Protein AF-A0A2E7HUD1-F1 (afdb_monomer_lite)

Secondary structure (DSSP, 8-state):
-TT--HHHHHHHHHHT-SSEEEEEEE--GGGTSTT--EEEEEEEESS--HHHHHH-STTPPP---EEETTEEEEETTTS-GGGHHHHHHHHTT--

Radius of gyration: 12.87 Å; chains: 1; bounding box: 34×28×31 Å

pLDDT: mean 92.71, std 6.86, range [67.75, 98.44]

Foldseek 3Di:
DQPDDAVVQQVLQVVLVDADKDWDWDQPDPPPRRVDTDIFIKGKAAFPCQVVQQVFDPPADRDHWDADPGITIDTCNPPDPVCSVSVSVRRVPDD

Sequence (95 aa):
MASANLEELGARAESMNVGEVVSVHSIPGGGTLPSVVIPSIGLKLSGDRSWELRCGFDRGLPVIARVEDGDTYLDFRTIDPDHDEIVSAALGNLD

Structure (mmCIF, N/CA/C/O backbone):
data_AF-A0A2E7HUD1-F1
#
_entry.id   AF-A0A2E7HUD1-F1
#
loop_
_atom_site.group_PDB
_atom_site.id
_atom_site.type_symbol
_atom_site.label_atom_id
_atom_site.label_alt_id
_atom_site.label_comp_id
_atom_site.label_asym_id
_atom_site.label_entity_id
_atom_site.label_seq_id
_atom_site.pdbx_PDB_ins_code
_atom_site.Cartn_x
_atom_site.Cartn_y
_atom_site.Cartn_z
_atom_site.occupancy
_atom_site.B_iso_or_equiv
_atom_site.auth_seq_id
_atom_site.auth_comp_id
_atom_site.auth_asym_id
_atom_site.auth_atom_id
_atom_site.pdbx_PDB_model_num
ATOM 1 N N . MET A 1 1 ? 3.510 -7.319 -6.988 1.00 75.62 1 MET A N 1
ATOM 2 C CA . MET A 1 1 ? 4.806 -7.903 -7.424 1.00 75.62 1 MET A CA 1
ATOM 3 C C . MET A 1 1 ? 5.562 -6.965 -8.368 1.00 75.62 1 MET A C 1
ATOM 5 O O . MET A 1 1 ? 4.922 -6.194 -9.070 1.00 75.62 1 MET A O 1
ATOM 9 N N . ALA A 1 2 ? 6.903 -7.011 -8.414 1.00 79.25 2 ALA A N 1
ATOM 10 C CA . ALA A 1 2 ? 7.731 -6.036 -9.153 1.00 79.25 2 ALA A CA 1
ATOM 11 C C . ALA A 1 2 ? 7.423 -5.940 -10.662 1.00 79.25 2 ALA A C 1
ATOM 13 O O . ALA A 1 2 ? 7.431 -4.840 -11.210 1.00 79.25 2 ALA A O 1
ATOM 14 N N . SER A 1 3 ? 7.117 -7.071 -11.302 1.00 86.56 3 SER A N 1
ATOM 15 C CA . SER A 1 3 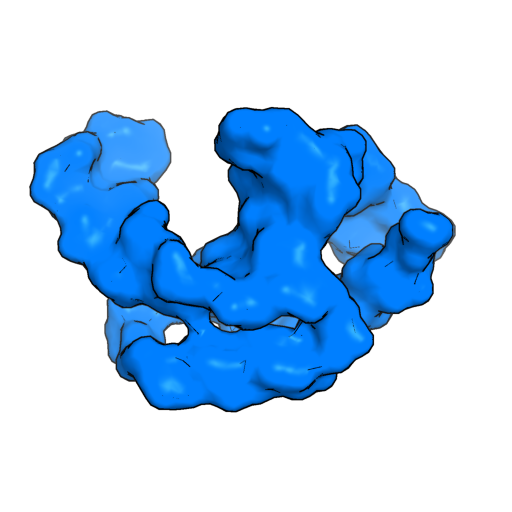? 6.791 -7.181 -12.730 1.00 86.56 3 SER A CA 1
ATOM 16 C C . SER A 1 3 ? 5.310 -6.967 -13.062 1.00 86.56 3 SER A C 1
ATOM 18 O O . SER A 1 3 ? 4.945 -7.087 -14.227 1.00 86.56 3 SER A O 1
ATOM 20 N N . ALA A 1 4 ? 4.457 -6.697 -12.068 1.00 90.50 4 ALA A N 1
ATOM 21 C CA . ALA A 1 4 ? 3.034 -6.466 -12.301 1.00 90.50 4 ALA A CA 1
ATOM 22 C C . ALA A 1 4 ? 2.830 -5.183 -13.116 1.00 90.50 4 ALA A C 1
ATOM 24 O O . ALA A 1 4 ? 3.457 -4.149 -12.831 1.00 90.50 4 ALA A O 1
ATOM 25 N N . ASN A 1 5 ? 1.959 -5.258 -14.123 1.00 95.50 5 ASN A N 1
ATOM 26 C CA . ASN A 1 5 ? 1.632 -4.107 -14.958 1.00 95.50 5 ASN A CA 1
ATOM 27 C C . ASN A 1 5 ? 0.655 -3.161 -14.233 1.00 95.50 5 ASN A C 1
ATOM 29 O O . ASN A 1 5 ? 0.013 -3.533 -13.255 1.00 95.50 5 ASN A O 1
ATOM 33 N N . LEU A 1 6 ? 0.584 -1.901 -14.672 1.00 97.50 6 LEU A N 1
ATOM 34 C CA . LEU A 1 6 ? -0.209 -0.874 -13.983 1.00 97.50 6 LEU A CA 1
ATOM 35 C C . LEU A 1 6 ? -1.719 -1.127 -14.049 1.00 97.50 6 LEU A C 1
ATOM 37 O O . LEU A 1 6 ? -2.418 -0.774 -13.107 1.00 97.50 6 LEU A O 1
ATOM 41 N N . GLU A 1 7 ? -2.205 -1.740 -15.128 1.00 97.56 7 GLU A N 1
ATOM 42 C CA . GLU A 1 7 ? -3.627 -2.040 -15.317 1.00 97.56 7 GLU A CA 1
ATOM 43 C C . GLU A 1 7 ? -4.108 -3.094 -14.311 1.00 97.56 7 GLU A C 1
ATOM 45 O O . GLU A 1 7 ? -5.099 -2.878 -13.619 1.00 97.56 7 GLU A O 1
ATOM 50 N N . GLU A 1 8 ? -3.346 -4.177 -14.133 1.00 97.00 8 GLU A N 1
ATOM 51 C CA . GLU A 1 8 ? -3.608 -5.206 -13.120 1.00 97.00 8 GLU A CA 1
ATOM 52 C C . GLU A 1 8 ? -3.604 -4.628 -11.703 1.00 97.00 8 GLU A C 1
ATOM 54 O O . GLU A 1 8 ? -4.453 -4.969 -10.883 1.00 97.00 8 GLU A O 1
ATOM 59 N N . LEU A 1 9 ? -2.652 -3.744 -11.396 1.00 98.12 9 LEU A N 1
ATOM 60 C CA . LEU A 1 9 ? -2.583 -3.109 -10.079 1.00 98.12 9 LEU A CA 1
ATOM 61 C C . LEU A 1 9 ? -3.751 -2.148 -9.849 1.00 98.12 9 LEU A C 1
ATOM 63 O O . LEU A 1 9 ? -4.257 -2.081 -8.732 1.00 98.12 9 LEU A O 1
ATOM 67 N N . GLY A 1 10 ? -4.191 -1.449 -10.898 1.00 98.06 10 GLY A N 1
ATOM 68 C CA . GLY A 1 10 ? -5.386 -0.609 -10.887 1.00 98.06 10 GLY A CA 1
ATOM 69 C C . GLY A 1 10 ? -6.640 -1.411 -10.578 1.00 98.06 10 GLY A C 1
ATOM 70 O O . GLY A 1 10 ? -7.309 -1.128 -9.589 1.00 98.06 10 GLY A O 1
ATOM 71 N N . ALA A 1 11 ? -6.894 -2.468 -11.349 1.00 97.88 11 ALA A N 1
ATOM 72 C CA . ALA A 1 11 ? -8.060 -3.328 -11.158 1.00 97.88 11 ALA A CA 1
ATOM 73 C C . ALA A 1 11 ? -8.104 -3.945 -9.747 1.00 97.88 11 ALA A C 1
ATOM 75 O O . ALA A 1 11 ? -9.159 -3.990 -9.113 1.00 97.88 11 ALA A O 1
ATOM 76 N N . ARG A 1 12 ? -6.950 -4.372 -9.216 1.00 97.69 12 ARG A N 1
ATOM 77 C CA . ARG A 1 12 ? -6.845 -4.891 -7.842 1.00 97.69 12 ARG A CA 1
ATOM 78 C C . ARG A 1 12 ? -7.143 -3.816 -6.797 1.00 97.69 12 ARG A C 1
ATOM 80 O O . ARG A 1 12 ? -7.880 -4.089 -5.852 1.00 97.69 12 ARG A O 1
ATOM 87 N N . ALA A 1 13 ? -6.626 -2.600 -6.964 1.00 97.62 13 ALA A N 1
ATOM 88 C CA . ALA A 1 13 ? -6.894 -1.499 -6.041 1.00 97.62 13 ALA A CA 1
ATOM 89 C C . ALA A 1 13 ? -8.370 -1.084 -6.042 1.00 97.62 13 ALA A C 1
ATOM 91 O O . ALA A 1 13 ? -8.959 -0.924 -4.975 1.00 97.62 13 ALA A O 1
ATOM 92 N N . GLU A 1 14 ? -8.986 -0.996 -7.221 1.00 97.38 14 GLU A N 1
ATOM 93 C CA . GLU A 1 14 ? -10.419 -0.723 -7.370 1.00 97.38 14 GLU A CA 1
ATOM 94 C C . GLU A 1 14 ? -11.279 -1.794 -6.687 1.00 97.38 14 GLU A C 1
ATOM 96 O O . GLU A 1 14 ? -12.271 -1.469 -6.033 1.00 97.38 14 GLU A O 1
ATOM 101 N N . SER A 1 15 ? -10.868 -3.065 -6.766 1.00 96.50 15 SER A N 1
ATOM 102 C CA . SER A 1 15 ? -11.604 -4.181 -6.162 1.00 96.50 15 SER A CA 1
ATOM 103 C C . SER A 1 15 ? -11.682 -4.127 -4.631 1.00 96.50 15 SER A C 1
ATOM 105 O O . SER A 1 15 ? -12.584 -4.731 -4.052 1.00 96.50 15 SER A O 1
ATOM 107 N N . MET A 1 16 ? -10.796 -3.369 -3.969 1.00 94.50 16 MET A N 1
ATOM 108 C CA . MET A 1 16 ? -10.837 -3.210 -2.511 1.00 94.50 16 MET A CA 1
ATOM 109 C C . MET A 1 16 ? -12.038 -2.397 -2.029 1.00 94.50 16 MET A C 1
ATOM 111 O O . MET A 1 16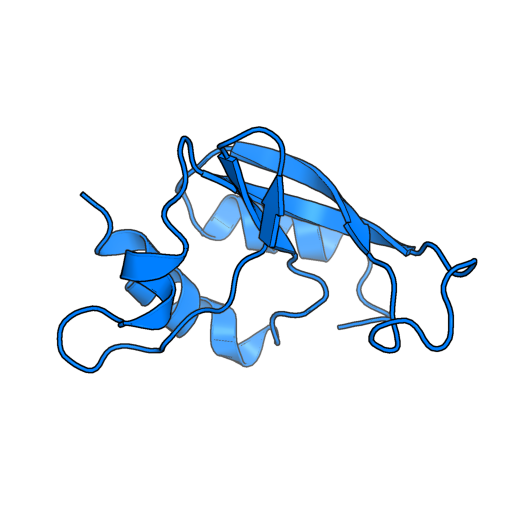 ? -12.416 -2.525 -0.867 1.00 94.50 16 MET A O 1
ATOM 115 N N . ASN A 1 17 ? -12.623 -1.558 -2.895 1.00 93.69 17 ASN A N 1
ATOM 116 C CA . ASN A 1 17 ? -13.808 -0.745 -2.608 1.00 93.69 17 ASN A CA 1
ATOM 117 C C . ASN A 1 17 ? -13.723 0.070 -1.293 1.00 93.69 17 ASN A C 1
ATOM 119 O O . ASN A 1 17 ? -14.706 0.225 -0.568 1.00 93.69 17 ASN A O 1
ATOM 123 N N . VAL A 1 18 ? -12.533 0.585 -0.982 1.00 92.88 18 VAL A N 1
ATOM 124 C CA . VAL A 1 18 ? -12.230 1.427 0.185 1.00 92.88 18 VAL A CA 1
ATOM 125 C C . VAL A 1 18 ? -11.151 2.425 -0.213 1.00 92.88 18 VAL A C 1
ATOM 127 O O . VAL A 1 18 ? -10.308 2.084 -1.030 1.00 92.88 18 VAL A O 1
ATOM 130 N N . GLY A 1 19 ? -11.158 3.639 0.342 1.00 94.69 19 GLY A N 1
ATOM 131 C CA . GLY A 1 19 ? -10.148 4.660 0.037 1.00 94.69 19 GLY A CA 1
ATOM 132 C C . GLY A 1 19 ? -10.199 5.224 -1.390 1.00 94.69 19 GLY A C 1
ATOM 133 O O . GLY A 1 19 ? -11.185 5.080 -2.108 1.00 94.69 19 GLY A O 1
ATOM 134 N N . GLU A 1 20 ? -9.118 5.897 -1.784 1.00 97.81 20 GLU A N 1
ATOM 135 C CA . GLU A 1 20 ? -8.909 6.478 -3.114 1.00 97.81 20 GLU A CA 1
ATOM 136 C C . GLU A 1 20 ? -7.797 5.721 -3.856 1.00 97.81 20 GLU A C 1
ATOM 138 O O . GLU A 1 20 ? -6.687 5.569 -3.343 1.00 97.81 20 GLU A O 1
ATOM 143 N N . VAL A 1 21 ? -8.068 5.260 -5.079 1.00 98.31 21 VAL A N 1
ATOM 144 C CA . VAL A 1 21 ? -7.048 4.648 -5.945 1.00 98.31 21 VAL A CA 1
ATOM 145 C C . VAL A 1 21 ? -6.162 5.745 -6.534 1.00 98.31 21 VAL A C 1
ATOM 147 O O . VAL A 1 21 ? -6.651 6.664 -7.187 1.00 98.31 21 VAL A O 1
ATOM 150 N N . VAL A 1 22 ? -4.848 5.646 -6.327 1.00 98.44 22 VAL A N 1
ATOM 151 C CA . VAL A 1 22 ? -3.879 6.688 -6.699 1.00 98.44 22 VAL A CA 1
ATOM 152 C C . VAL A 1 22 ? -2.657 6.111 -7.409 1.00 98.44 22 VAL A C 1
ATOM 154 O O . VAL A 1 22 ? -2.221 4.992 -7.145 1.00 98.44 22 VAL A O 1
ATOM 157 N N . SER A 1 23 ? -2.048 6.900 -8.296 1.00 98.12 23 SER A N 1
ATOM 158 C CA . SER A 1 23 ? -0.716 6.579 -8.823 1.00 98.12 23 SER A CA 1
ATOM 159 C C . SER A 1 23 ? 0.346 6.849 -7.758 1.00 98.12 23 SER A C 1
ATOM 161 O O . SER A 1 23 ? 0.370 7.926 -7.165 1.00 98.12 23 SER A O 1
ATOM 163 N N . VAL A 1 24 ? 1.249 5.895 -7.536 1.00 97.19 24 VAL A N 1
ATOM 164 C CA . VAL A 1 24 ? 2.352 6.015 -6.570 1.00 97.19 24 VAL A CA 1
ATOM 165 C C . VAL A 1 24 ? 3.673 5.568 -7.189 1.00 97.19 24 VAL A C 1
ATOM 167 O O . VAL A 1 24 ? 3.714 4.943 -8.246 1.00 97.19 24 VAL A O 1
ATOM 170 N N . HIS A 1 25 ? 4.777 5.882 -6.517 1.00 95.06 25 HIS A N 1
ATOM 171 C CA . HIS A 1 25 ? 6.107 5.409 -6.884 1.00 95.06 25 HIS A CA 1
ATOM 172 C C . HIS A 1 25 ? 6.624 4.424 -5.833 1.00 95.06 25 HIS A C 1
ATOM 174 O O . HIS A 1 25 ? 6.656 4.744 -4.639 1.00 95.06 25 HIS A O 1
ATOM 180 N N . SER A 1 26 ? 7.054 3.245 -6.285 1.00 93.88 26 SER A N 1
ATOM 181 C CA . SER A 1 26 ? 7.706 2.235 -5.451 1.00 93.88 26 SER A CA 1
ATOM 182 C C . SER A 1 26 ? 9.225 2.363 -5.564 1.00 93.88 26 SER A C 1
ATOM 184 O O . SER A 1 26 ? 9.765 2.415 -6.672 1.00 93.88 26 SER A O 1
ATOM 186 N N . ILE A 1 27 ? 9.921 2.342 -4.426 1.00 92.75 27 ILE A N 1
ATOM 187 C CA . ILE A 1 27 ? 11.388 2.273 -4.360 1.00 92.75 27 ILE A CA 1
ATOM 188 C C . ILE A 1 27 ? 11.764 0.899 -3.788 1.00 92.75 27 ILE A C 1
ATOM 190 O O . ILE A 1 27 ? 11.514 0.640 -2.607 1.00 92.75 27 ILE A O 1
ATOM 194 N N . PRO A 1 28 ? 12.316 -0.022 -4.595 1.00 90.44 28 PRO A N 1
ATOM 195 C CA . PRO A 1 28 ? 12.654 -1.358 -4.129 1.00 90.44 28 PRO A CA 1
ATOM 196 C C . PRO A 1 28 ? 13.917 -1.369 -3.255 1.00 90.44 28 PRO A C 1
ATOM 198 O O . PRO A 1 28 ? 14.725 -0.441 -3.239 1.00 90.44 28 PRO A O 1
ATOM 201 N N . GLY A 1 29 ? 14.119 -2.479 -2.543 1.00 86.56 29 GLY A N 1
ATOM 202 C CA . GLY A 1 29 ? 15.387 -2.768 -1.869 1.00 86.56 29 GLY A CA 1
ATOM 203 C C . GLY A 1 29 ? 15.613 -2.032 -0.547 1.00 86.56 29 GLY A C 1
ATOM 204 O O . GLY A 1 29 ? 16.749 -1.997 -0.081 1.00 86.56 29 GLY A O 1
ATOM 205 N N . GLY A 1 30 ? 14.577 -1.433 0.052 1.00 80.25 30 GLY A N 1
ATOM 206 C CA . GLY A 1 30 ? 14.642 -0.894 1.419 1.00 80.25 30 GLY A CA 1
ATOM 207 C C . GLY A 1 30 ? 15.751 0.141 1.642 1.00 80.25 30 GLY A C 1
ATOM 208 O O . GLY A 1 30 ? 16.322 0.196 2.725 1.00 80.25 30 GLY A O 1
ATOM 209 N N . GLY A 1 31 ? 16.103 0.911 0.604 1.00 80.00 31 GLY A N 1
ATOM 210 C CA . GLY A 1 31 ? 17.172 1.917 0.643 1.00 80.00 31 GLY A CA 1
ATOM 211 C C . GLY A 1 31 ? 18.491 1.509 -0.024 1.00 80.00 31 GLY A C 1
ATOM 212 O O . GLY A 1 31 ? 19.365 2.354 -0.182 1.00 80.00 31 GLY A O 1
ATOM 213 N N . THR A 1 32 ? 18.640 0.259 -0.477 1.00 88.38 32 THR A N 1
ATOM 214 C CA . THR A 1 32 ? 19.832 -0.182 -1.241 1.00 88.38 32 THR A CA 1
ATOM 215 C C . THR A 1 32 ? 19.832 0.292 -2.696 1.00 88.38 32 THR A C 1
ATOM 217 O O . THR A 1 32 ? 20.894 0.430 -3.298 1.00 88.38 32 THR A O 1
ATOM 220 N N . LEU A 1 33 ? 18.651 0.582 -3.252 1.00 89.31 33 LEU A N 1
ATOM 221 C CA . LEU A 1 33 ? 18.455 1.061 -4.622 1.00 89.31 33 LEU A CA 1
ATOM 222 C C . LEU A 1 33 ? 17.664 2.385 -4.641 1.00 89.31 33 LEU A C 1
ATOM 224 O O . LEU A 1 33 ? 16.588 2.451 -5.233 1.00 89.31 33 LEU A O 1
ATOM 228 N N . PRO A 1 34 ? 18.165 3.462 -4.009 1.00 86.19 34 PRO A N 1
ATOM 229 C CA . PRO A 1 34 ? 17.395 4.692 -3.794 1.00 86.19 34 PRO A CA 1
ATOM 230 C C . PRO A 1 34 ? 17.058 5.448 -5.089 1.00 86.19 34 PRO A C 1
ATOM 232 O O . PRO A 1 34 ? 16.119 6.235 -5.114 1.00 86.19 34 PRO A O 1
ATOM 235 N N . SER A 1 35 ? 17.814 5.219 -6.166 1.00 92.38 35 SER A N 1
ATOM 236 C CA . SER A 1 35 ? 17.585 5.848 -7.474 1.00 92.38 35 SER A CA 1
ATOM 237 C C . SER A 1 35 ? 16.666 5.036 -8.391 1.00 92.38 35 SER A C 1
ATOM 239 O O . SER A 1 35 ? 16.349 5.496 -9.486 1.00 92.38 35 SER A O 1
ATOM 241 N N . VAL A 1 36 ? 16.263 3.826 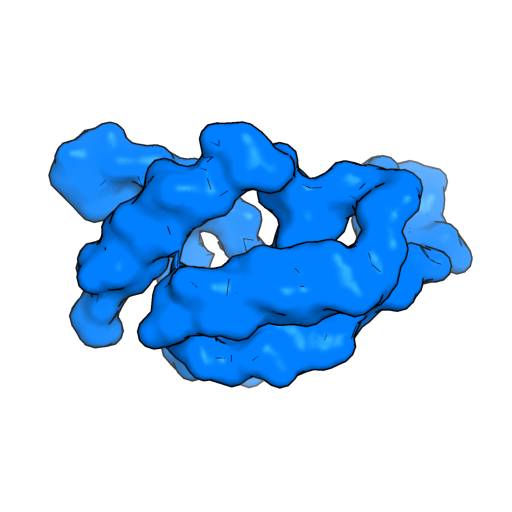-7.988 1.00 93.19 36 VAL A N 1
ATOM 242 C CA . VAL A 1 36 ? 15.352 2.994 -8.778 1.00 93.19 36 VAL A CA 1
ATOM 243 C C . VAL A 1 36 ? 13.925 3.337 -8.387 1.00 93.19 36 VAL A C 1
ATOM 245 O O . VAL A 1 36 ? 13.514 3.128 -7.249 1.00 93.19 36 VAL A O 1
ATOM 248 N N . VAL A 1 37 ? 13.168 3.839 -9.355 1.00 93.12 37 VAL A N 1
ATOM 249 C CA . VAL A 1 37 ? 11.762 4.197 -9.190 1.00 93.12 37 VAL A CA 1
ATOM 250 C C . VAL A 1 37 ? 10.930 3.343 -10.133 1.00 93.12 37 VAL A C 1
ATOM 252 O O . VAL A 1 37 ? 11.200 3.297 -11.333 1.00 93.12 37 VAL A O 1
ATOM 255 N N . ILE A 1 38 ? 9.919 2.668 -9.592 1.00 94.56 38 ILE A N 1
ATOM 256 C CA . ILE A 1 38 ? 8.981 1.850 -10.361 1.00 94.56 38 ILE A CA 1
ATOM 257 C C . ILE A 1 38 ? 7.591 2.494 -10.237 1.00 94.56 38 ILE A C 1
ATOM 259 O O . ILE A 1 38 ? 7.091 2.609 -9.115 1.00 94.56 38 ILE A O 1
ATOM 263 N N . PRO A 1 39 ? 6.961 2.928 -11.347 1.00 96.44 39 PRO A N 1
ATOM 264 C CA . PRO A 1 39 ? 5.582 3.410 -11.329 1.00 96.44 39 PRO A CA 1
ATOM 265 C C . PRO A 1 39 ? 4.645 2.350 -10.762 1.00 96.44 39 PRO A C 1
ATOM 267 O O . PRO A 1 39 ? 4.815 1.174 -11.079 1.00 96.44 39 PRO A O 1
ATOM 270 N N . SER A 1 40 ? 3.663 2.755 -9.959 1.00 97.75 40 SER A N 1
ATOM 271 C CA . SER A 1 40 ? 2.723 1.863 -9.290 1.00 97.75 40 SER A CA 1
ATOM 272 C C . SER A 1 40 ? 1.336 2.448 -9.103 1.00 97.75 40 SER A C 1
ATOM 274 O O . SER A 1 40 ? 1.111 3.633 -9.334 1.00 97.75 40 SER A O 1
ATOM 276 N N . ILE A 1 41 ? 0.420 1.585 -8.674 1.00 98.44 41 ILE A N 1
ATOM 277 C CA . ILE A 1 41 ? -0.898 1.961 -8.187 1.00 98.44 41 ILE A CA 1
ATOM 278 C C . ILE A 1 41 ? -0.965 1.605 -6.707 1.00 98.44 41 ILE A C 1
ATOM 280 O O . ILE A 1 41 ? -0.513 0.538 -6.280 1.00 98.44 41 ILE A O 1
ATOM 284 N N . GLY A 1 42 ? -1.495 2.536 -5.931 1.00 97.44 42 GLY A N 1
ATOM 285 C CA . GLY A 1 42 ? -1.734 2.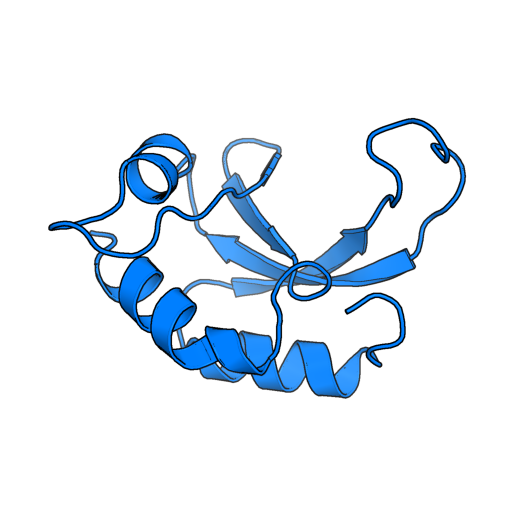372 -4.516 1.00 97.44 42 GLY A CA 1
ATOM 286 C C . GLY A 1 42 ? -3.159 2.732 -4.141 1.00 97.44 42 GLY A C 1
ATOM 287 O O . GLY A 1 42 ? -3.922 3.274 -4.940 1.00 97.44 42 GLY A O 1
ATOM 288 N N . LEU A 1 43 ? -3.483 2.450 -2.889 1.00 98.00 43 LEU A N 1
ATOM 289 C CA . LEU A 1 43 ? -4.693 2.908 -2.242 1.00 98.00 43 LEU A CA 1
ATOM 290 C C . LEU A 1 43 ? -4.334 3.911 -1.157 1.00 98.00 43 LEU A C 1
ATOM 292 O O . LEU A 1 43 ? -3.513 3.615 -0.288 1.00 98.00 43 LEU A O 1
ATOM 296 N N . LYS A 1 44 ? -4.962 5.080 -1.214 1.00 98.19 44 LYS A N 1
ATOM 297 C CA . LYS A 1 44 ? -4.862 6.139 -0.224 1.00 98.19 44 LYS A CA 1
ATOM 298 C C . LYS A 1 44 ? -6.049 6.064 0.734 1.00 98.19 44 LYS A C 1
ATOM 300 O O . LYS A 1 44 ? -7.205 6.083 0.317 1.00 98.19 44 LYS A O 1
ATOM 305 N N . LEU A 1 45 ? -5.757 6.034 2.025 1.00 97.06 45 LEU A N 1
ATOM 306 C CA . LEU A 1 45 ? -6.713 6.160 3.118 1.00 97.06 45 LEU A CA 1
ATOM 307 C C . LEU A 1 45 ? -6.474 7.500 3.810 1.00 97.06 45 LEU A C 1
ATOM 309 O O . LEU A 1 45 ? -5.324 7.893 4.016 1.00 97.06 45 LEU A O 1
ATOM 313 N N . SER A 1 46 ? -7.553 8.193 4.171 1.00 96.62 46 SER A N 1
ATOM 314 C CA . SER A 1 46 ? -7.430 9.469 4.873 1.00 96.62 46 SER A CA 1
ATOM 315 C C . SER A 1 46 ? -6.901 9.258 6.294 1.00 96.62 46 SER A C 1
ATOM 317 O O . SER A 1 46 ? -7.386 8.384 7.016 1.00 96.62 46 SER A O 1
ATOM 319 N N . GLY A 1 47 ? -5.930 10.075 6.695 1.00 97.44 47 GLY A N 1
ATOM 320 C CA . GLY A 1 47 ? -5.326 10.022 8.023 1.00 97.44 47 GLY A CA 1
ATOM 321 C C . GLY A 1 47 ? -4.242 8.949 8.186 1.00 97.44 47 GLY A C 1
ATOM 322 O O . GLY A 1 47 ? -4.064 8.051 7.357 1.00 97.44 47 GLY A O 1
ATOM 323 N N . ASP A 1 48 ? -3.514 9.031 9.302 1.00 97.25 48 ASP A N 1
ATOM 324 C CA . ASP A 1 48 ? -2.570 7.999 9.732 1.00 97.25 48 ASP A CA 1
ATOM 325 C C . ASP A 1 48 ? -3.331 6.845 10.406 1.00 97.25 48 ASP A C 1
ATOM 327 O O . ASP A 1 48 ? -3.714 6.920 11.573 1.00 97.25 48 ASP A O 1
ATOM 331 N N . ARG A 1 49 ? -3.538 5.770 9.644 1.00 95.31 49 ARG A N 1
ATOM 332 C CA . ARG A 1 49 ? -4.150 4.498 10.057 1.00 95.31 49 ARG A CA 1
ATOM 333 C C . ARG A 1 49 ? -3.086 3.415 10.272 1.00 95.31 49 ARG A C 1
ATOM 335 O O . ARG A 1 49 ? -3.403 2.233 10.408 1.00 95.31 49 ARG A O 1
ATOM 342 N N . SER A 1 50 ? -1.798 3.775 10.270 1.00 95.38 50 SER A N 1
ATOM 343 C CA . SER A 1 50 ? -0.695 2.805 10.279 1.00 95.38 50 SER A CA 1
ATOM 344 C C . SER A 1 50 ? -0.609 2.001 11.572 1.00 95.38 50 SER A C 1
ATOM 346 O O . SER A 1 50 ? -0.168 0.851 11.551 1.00 95.38 50 SER A O 1
ATOM 348 N N . TRP A 1 51 ? -1.036 2.587 12.693 1.00 94.44 51 TRP A N 1
ATOM 349 C CA . TRP A 1 51 ? -1.107 1.893 13.973 1.00 94.44 51 TRP A CA 1
ATOM 350 C C . TRP A 1 51 ? -2.192 0.814 13.963 1.00 94.44 51 TRP A C 1
ATOM 352 O O . TRP A 1 51 ? -1.901 -0.343 14.257 1.00 94.44 51 TRP A O 1
ATOM 362 N N . GLU A 1 52 ? -3.414 1.171 13.569 1.00 92.44 52 GLU A N 1
ATOM 363 C CA . GLU A 1 52 ? -4.563 0.258 13.523 1.00 92.44 52 GLU A CA 1
ATOM 364 C C . GLU A 1 52 ? -4.295 -0.915 12.577 1.00 92.44 52 GLU A C 1
ATOM 366 O O . GLU A 1 52 ? -4.418 -2.077 12.968 1.00 92.44 52 GLU A O 1
ATOM 371 N N . LEU A 1 53 ? -3.801 -0.618 11.372 1.00 94.19 53 LEU A N 1
ATOM 372 C CA . LEU A 1 53 ? -3.421 -1.629 10.386 1.00 94.19 53 LEU A CA 1
ATOM 373 C C . LEU A 1 53 ? -2.308 -2.558 10.890 1.00 94.19 53 LEU A C 1
ATOM 375 O O . LEU A 1 53 ? -2.377 -3.770 10.685 1.00 94.19 53 LEU A O 1
ATOM 379 N N . ARG A 1 54 ? -1.292 -2.023 11.581 1.00 95.00 54 ARG A N 1
ATOM 380 C CA . ARG A 1 54 ? -0.180 -2.822 12.123 1.00 95.00 54 ARG A CA 1
ATOM 381 C C . ARG A 1 54 ? -0.604 -3.691 13.301 1.00 95.00 54 ARG A C 1
ATOM 383 O O . ARG A 1 54 ? -0.067 -4.783 13.463 1.00 95.00 54 ARG A O 1
ATOM 390 N N . CYS A 1 55 ? -1.503 -3.205 14.148 1.00 91.75 55 CYS A N 1
ATOM 391 C CA . CYS A 1 55 ? -2.035 -3.997 15.252 1.00 91.75 55 CYS A CA 1
ATOM 392 C C . CYS A 1 55 ? -2.925 -5.137 14.746 1.00 91.75 55 CYS A C 1
ATOM 394 O O . CYS A 1 55 ? -2.959 -6.194 15.378 1.00 91.75 55 CYS A O 1
ATOM 396 N N . GLY A 1 56 ? -3.585 -4.934 13.603 1.00 87.12 56 GLY A N 1
ATOM 397 C CA . GLY A 1 56 ? -4.604 -5.837 13.089 1.00 87.12 56 GLY A CA 1
ATOM 398 C C . GLY A 1 56 ? -5.873 -5.791 13.946 1.00 87.12 56 GLY A C 1
ATOM 399 O O . GLY A 1 56 ? -5.843 -5.506 15.145 1.00 87.12 56 GLY A O 1
ATOM 400 N N . PHE A 1 57 ? -7.010 -6.099 13.331 1.00 78.38 57 PHE A N 1
ATOM 401 C CA . PHE A 1 57 ? -8.299 -6.191 14.018 1.00 78.38 57 PHE A CA 1
ATOM 402 C C . PHE A 1 57 ? -8.616 -7.654 14.329 1.00 78.38 57 PHE A C 1
ATOM 404 O O . PHE A 1 57 ? -8.557 -8.483 13.430 1.00 78.38 57 PHE A O 1
ATOM 411 N N . ASP A 1 58 ? -8.917 -7.978 15.590 1.00 68.06 58 ASP A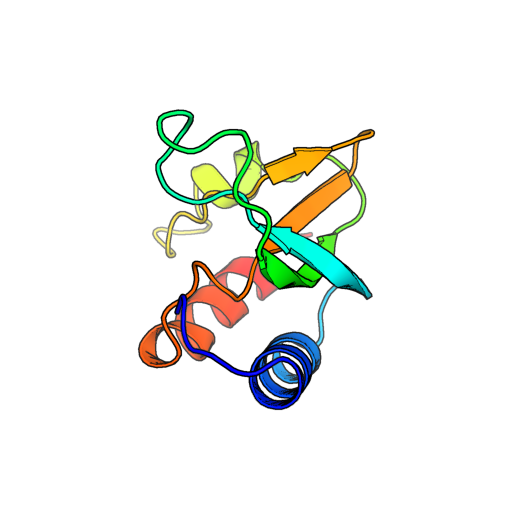 N 1
ATOM 412 C CA . ASP A 1 58 ? -9.350 -9.314 16.047 1.00 68.06 58 ASP A CA 1
ATOM 413 C C . ASP A 1 58 ? -8.530 -10.502 15.485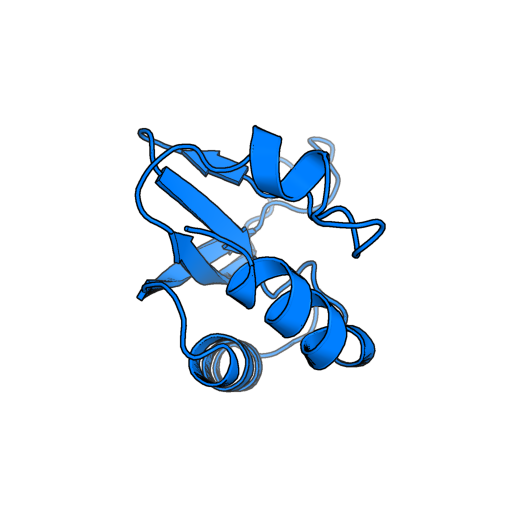 1.00 68.06 58 ASP A C 1
ATOM 415 O O . ASP A 1 58 ? -9.060 -11.459 14.928 1.00 68.06 58 ASP A O 1
ATOM 419 N N . ARG A 1 59 ? -7.193 -10.436 15.609 1.00 68.06 59 ARG A N 1
ATOM 420 C CA . ARG A 1 59 ? -6.231 -11.418 15.043 1.00 68.06 59 ARG A CA 1
ATOM 421 C C . ARG A 1 59 ? -6.189 -11.487 13.507 1.00 68.06 59 ARG A C 1
ATOM 423 O O . ARG A 1 59 ? -5.571 -12.404 12.967 1.00 68.06 59 ARG A O 1
ATOM 430 N N . GLY A 1 60 ? -6.802 -10.532 12.816 1.00 76.12 60 GLY A N 1
ATOM 431 C CA . GLY A 1 60 ? -6.673 -10.326 11.377 1.00 76.12 60 GLY A CA 1
ATOM 432 C C . GLY A 1 60 ? -5.241 -9.986 10.958 1.00 76.12 60 GLY A C 1
ATOM 433 O O . GLY A 1 60 ? -4.372 -9.731 11.793 1.00 76.12 60 GLY A O 1
ATOM 434 N N . LEU A 1 61 ? -4.991 -10.006 9.649 1.00 88.44 61 LEU A N 1
ATOM 435 C CA . LEU A 1 61 ? -3.663 -9.794 9.075 1.00 88.44 61 LEU A CA 1
ATOM 436 C C . LEU A 1 61 ? -3.109 -8.405 9.448 1.00 88.44 61 LEU A C 1
ATOM 438 O O . LEU A 1 61 ? -3.713 -7.401 9.071 1.00 88.44 61 LEU A O 1
ATOM 442 N N . PRO A 1 62 ? -1.948 -8.320 10.123 1.00 93.69 62 PRO A N 1
ATOM 443 C CA . PRO A 1 62 ? -1.230 -7.061 10.267 1.00 93.69 62 PRO A CA 1
ATOM 444 C C . PRO A 1 62 ? -0.792 -6.532 8.900 1.00 93.69 62 PRO A C 1
ATOM 446 O O . PRO A 1 62 ? -0.077 -7.218 8.164 1.00 93.69 62 PRO A O 1
ATOM 449 N N . VAL A 1 63 ? -1.172 -5.300 8.574 1.00 94.69 63 VAL A N 1
ATOM 450 C CA . VAL A 1 63 ? -0.812 -4.639 7.315 1.00 94.69 63 VAL A CA 1
ATOM 451 C C . VAL A 1 63 ? 0.175 -3.513 7.598 1.00 94.69 63 VAL A C 1
ATOM 453 O O . VAL A 1 63 ? -0.084 -2.608 8.390 1.00 94.69 63 VAL A O 1
ATOM 456 N N . ILE A 1 64 ? 1.332 -3.557 6.935 1.00 95.62 64 ILE A N 1
ATOM 457 C CA . ILE A 1 64 ? 2.330 -2.488 7.010 1.00 95.62 64 ILE A CA 1
ATOM 458 C C . ILE A 1 64 ? 2.138 -1.558 5.817 1.00 95.62 64 ILE A C 1
ATOM 460 O O . ILE A 1 64 ? 2.451 -1.914 4.682 1.00 95.62 64 ILE A O 1
ATOM 464 N N . ALA A 1 65 ? 1.631 -0.363 6.098 1.00 95.88 65 ALA A N 1
ATOM 465 C CA . ALA A 1 65 ? 1.413 0.694 5.120 1.00 95.88 65 ALA A CA 1
ATOM 466 C C . ALA A 1 65 ? 2.450 1.820 5.270 1.00 95.88 65 ALA A C 1
ATOM 468 O O . ALA A 1 65 ? 3.125 1.942 6.298 1.00 95.88 65 ALA A O 1
ATOM 469 N N . ARG A 1 66 ? 2.571 2.656 4.236 1.00 96.19 66 ARG A N 1
ATOM 470 C CA . ARG A 1 66 ? 3.349 3.902 4.282 1.00 96.19 66 ARG A CA 1
ATOM 471 C C . ARG A 1 66 ? 2.457 5.032 4.789 1.00 96.19 66 ARG A C 1
ATOM 473 O O . ARG A 1 66 ? 1.299 5.092 4.404 1.00 96.19 66 ARG A O 1
ATOM 480 N N . VAL A 1 67 ? 3.006 5.946 5.585 1.00 97.94 67 VAL A N 1
ATOM 481 C CA . VAL A 1 67 ? 2.352 7.222 5.917 1.00 97.94 67 VAL A CA 1
ATOM 482 C C . VAL A 1 67 ? 3.120 8.341 5.234 1.00 97.94 67 VAL A C 1
ATOM 484 O O . VAL A 1 67 ? 4.348 8.382 5.313 1.00 97.94 67 VAL A O 1
ATOM 487 N N . GLU A 1 68 ? 2.407 9.216 4.540 1.00 97.06 68 GLU A N 1
ATOM 488 C CA . GLU A 1 68 ? 2.966 10.338 3.788 1.00 97.06 68 GLU A CA 1
ATOM 489 C C . GLU A 1 68 ? 1.977 11.505 3.846 1.00 97.06 68 GLU A C 1
ATOM 491 O O . GLU A 1 68 ? 0.783 11.317 3.629 1.00 97.06 68 GLU A O 1
ATOM 496 N N . ASP A 1 69 ? 2.457 12.693 4.221 1.00 95.88 69 ASP A N 1
ATOM 497 C CA . ASP A 1 69 ? 1.642 13.909 4.374 1.00 95.88 69 ASP A CA 1
ATOM 498 C C . ASP A 1 69 ? 0.367 13.739 5.226 1.00 95.88 69 ASP A C 1
ATOM 500 O O . ASP A 1 69 ? -0.643 14.406 5.019 1.00 95.88 69 ASP A O 1
ATOM 504 N N . GLY A 1 70 ? 0.431 12.858 6.229 1.00 97.31 70 GLY A N 1
ATOM 505 C CA . GLY A 1 70 ? -0.668 12.599 7.160 1.00 97.31 70 GLY A CA 1
ATOM 506 C C . GLY A 1 70 ? -1.710 11.597 6.665 1.00 97.31 70 GLY A C 1
ATOM 507 O O . GLY A 1 70 ? -2.632 11.312 7.419 1.00 97.31 70 GLY A O 1
ATOM 508 N N . ASP A 1 71 ? -1.552 11.035 5.465 1.00 98.25 71 ASP A N 1
ATOM 509 C CA . ASP A 1 71 ? -2.422 9.999 4.905 1.00 98.25 71 ASP A CA 1
ATOM 510 C C . ASP A 1 71 ? -1.695 8.647 4.806 1.00 98.25 71 ASP A C 1
ATOM 512 O O . ASP A 1 71 ? -0.461 8.574 4.765 1.00 98.25 71 ASP A O 1
ATOM 516 N N . THR A 1 72 ? -2.462 7.558 4.757 1.00 98.00 72 THR A N 1
ATOM 517 C CA . THR A 1 72 ? -1.938 6.184 4.719 1.00 98.00 72 THR A CA 1
ATOM 518 C C . THR A 1 72 ? -2.043 5.594 3.322 1.00 98.00 72 THR A C 1
ATOM 520 O O . THR A 1 72 ? -3.089 5.668 2.688 1.00 98.00 72 THR A O 1
ATOM 523 N N . TYR A 1 73 ? -0.976 4.956 2.853 1.00 98.19 73 TYR A N 1
ATOM 524 C CA . TYR A 1 73 ? -0.862 4.415 1.504 1.00 98.19 73 TYR A CA 1
ATOM 525 C C . TYR A 1 73 ? -0.502 2.933 1.527 1.00 98.19 73 TYR A C 1
ATOM 527 O O . TYR A 1 73 ? 0.482 2.518 2.151 1.00 98.19 73 TYR A O 1
ATOM 535 N N . LEU A 1 74 ? -1.264 2.147 0.774 1.00 97.56 74 LEU A N 1
ATOM 536 C CA . LEU A 1 74 ? -0.959 0.759 0.455 1.00 97.56 74 LEU A CA 1
ATOM 537 C C . LEU A 1 74 ? -0.481 0.688 -0.992 1.00 97.56 74 LEU A C 1
ATOM 539 O O . LEU A 1 74 ? -1.195 1.105 -1.895 1.00 97.56 74 LEU A O 1
ATOM 543 N N . ASP A 1 75 ? 0.716 0.161 -1.226 1.00 97.38 75 ASP A N 1
ATOM 544 C CA . ASP A 1 75 ? 1.269 -0.004 -2.572 1.00 97.38 75 ASP A CA 1
ATOM 545 C C . ASP A 1 75 ? 1.010 -1.432 -3.070 1.00 97.38 75 ASP A C 1
ATOM 547 O O . ASP A 1 75 ? 1.574 -2.394 -2.549 1.00 97.38 75 ASP A O 1
ATOM 551 N N . PHE A 1 76 ? 0.195 -1.597 -4.114 1.00 97.12 76 PHE A N 1
ATOM 552 C CA . PHE A 1 76 ? -0.187 -2.926 -4.617 1.00 97.12 76 PHE A CA 1
ATOM 553 C C . PHE A 1 76 ? 0.988 -3.700 -5.211 1.00 97.12 76 PHE A C 1
ATOM 555 O O . PHE A 1 76 ? 0.916 -4.916 -5.427 1.00 97.12 76 PHE A O 1
ATOM 562 N N . ARG A 1 77 ? 2.120 -3.031 -5.449 1.00 95.88 77 ARG A N 1
ATOM 563 C CA . ARG A 1 77 ? 3.343 -3.704 -5.873 1.00 95.88 77 ARG A CA 1
ATOM 564 C C . ARG A 1 77 ? 3.920 -4.603 -4.788 1.00 95.88 77 ARG A C 1
ATOM 566 O O . ARG A 1 77 ? 4.581 -5.579 -5.150 1.00 95.88 77 ARG A O 1
ATOM 573 N N . THR A 1 78 ? 3.672 -4.324 -3.512 1.00 95.25 78 THR A N 1
ATOM 574 C CA . THR A 1 78 ? 4.160 -5.140 -2.388 1.00 95.25 78 THR A CA 1
ATOM 575 C C . THR A 1 78 ? 3.145 -6.181 -1.919 1.00 95.25 78 THR A C 1
ATOM 577 O O . THR A 1 78 ? 3.517 -7.080 -1.171 1.00 95.25 78 THR A O 1
ATOM 580 N N . ILE A 1 79 ? 1.901 -6.102 -2.397 1.00 95.25 79 ILE A N 1
ATOM 581 C CA . ILE A 1 79 ? 0.837 -7.056 -2.082 1.00 95.25 79 ILE A CA 1
ATOM 582 C C . ILE A 1 79 ? 0.860 -8.186 -3.114 1.00 95.25 79 ILE A C 1
ATOM 584 O O . ILE A 1 79 ? 0.735 -7.954 -4.325 1.00 95.25 79 ILE A O 1
ATOM 588 N N . ASP A 1 80 ? 1.030 -9.413 -2.632 1.00 94.75 80 ASP A N 1
ATOM 589 C CA . ASP A 1 80 ? 0.841 -10.617 -3.440 1.00 94.75 80 ASP A CA 1
ATOM 590 C C . ASP A 1 80 ? -0.641 -10.727 -3.857 1.00 94.75 80 ASP A C 1
ATOM 592 O O . ASP A 1 80 ? -1.492 -10.565 -2.982 1.00 94.75 80 ASP A O 1
ATOM 596 N N . PRO A 1 81 ? -0.974 -10.938 -5.147 1.00 94.94 81 PRO A N 1
ATOM 597 C CA . PRO A 1 81 ? -2.360 -11.127 -5.591 1.00 94.94 81 PRO A CA 1
ATOM 598 C C . PRO A 1 81 ? -3.141 -12.171 -4.792 1.00 94.94 81 PRO A C 1
ATOM 600 O O . PRO A 1 81 ? -4.318 -11.959 -4.512 1.00 94.94 81 PRO A O 1
ATOM 603 N N . ASP A 1 82 ? -2.484 -13.240 -4.337 1.00 95.25 82 ASP A N 1
ATOM 604 C CA . ASP A 1 82 ? -3.134 -14.292 -3.546 1.00 95.25 82 ASP A CA 1
ATOM 605 C C . ASP A 1 82 ? -3.564 -13.800 -2.148 1.00 95.25 82 ASP A C 1
ATOM 607 O O . ASP A 1 82 ? -4.314 -14.473 -1.441 1.00 95.25 82 ASP A O 1
ATOM 611 N N . HIS A 1 83 ? -3.106 -12.615 -1.730 1.00 94.25 83 HIS A N 1
ATOM 612 C CA . HIS A 1 83 ? -3.457 -11.989 -0.458 1.00 94.25 83 HIS A CA 1
ATOM 613 C C . HIS A 1 83 ? -4.498 -10.865 -0.583 1.00 94.25 83 HIS A C 1
ATOM 615 O O . HIS A 1 83 ? -4.801 -10.223 0.424 1.00 94.25 83 HIS A O 1
ATOM 621 N N . ASP A 1 84 ? -5.067 -10.615 -1.765 1.00 94.69 84 ASP A N 1
ATOM 622 C CA . ASP A 1 84 ? -6.019 -9.512 -1.952 1.00 94.69 84 ASP A CA 1
ATOM 623 C C . ASP A 1 84 ? -7.242 -9.629 -1.035 1.00 94.69 84 ASP A C 1
ATOM 625 O O . ASP A 1 84 ? -7.612 -8.658 -0.378 1.00 94.69 84 ASP A O 1
ATOM 629 N N . GLU A 1 85 ? -7.823 -10.824 -0.911 1.00 93.56 85 GLU A N 1
ATOM 630 C CA . GLU A 1 85 ? -9.006 -11.045 -0.071 1.00 93.56 85 GLU A CA 1
ATOM 631 C C . GLU A 1 85 ? -8.722 -10.786 1.416 1.00 93.56 85 GLU A C 1
ATOM 633 O O . GLU A 1 85 ? -9.504 -10.124 2.102 1.00 93.56 85 GLU A O 1
ATOM 638 N N . ILE A 1 86 ? -7.583 -11.265 1.928 1.00 92.62 86 ILE A N 1
ATOM 639 C CA . ILE A 1 86 ? -7.227 -11.094 3.343 1.00 92.62 86 ILE A CA 1
ATOM 640 C C . ILE A 1 86 ? -6.813 -9.650 3.662 1.00 92.62 86 ILE A C 1
ATOM 642 O O . ILE A 1 86 ? -7.096 -9.161 4.756 1.00 92.62 86 ILE A O 1
ATOM 646 N N . VAL A 1 87 ? -6.195 -8.940 2.711 1.00 94.12 87 VAL A N 1
ATOM 647 C CA . VAL A 1 87 ? -5.911 -7.505 2.847 1.00 94.12 87 VAL A CA 1
ATOM 648 C C . VAL A 1 87 ? -7.207 -6.699 2.798 1.00 94.12 87 VAL A C 1
ATOM 650 O O . VAL A 1 87 ? -7.410 -5.853 3.664 1.00 94.12 87 VAL A O 1
ATOM 653 N N . SER A 1 88 ? -8.112 -6.991 1.860 1.00 93.69 88 SER A N 1
ATOM 654 C CA . SER A 1 88 ? -9.435 -6.357 1.779 1.00 93.69 88 SER A CA 1
ATOM 655 C C . SER A 1 88 ? -10.202 -6.497 3.096 1.00 93.69 88 SER A C 1
ATOM 657 O O . SER A 1 88 ? -10.675 -5.504 3.651 1.00 93.69 88 SER A O 1
ATOM 659 N N . ALA A 1 89 ? -10.232 -7.705 3.668 1.00 91.88 89 ALA A N 1
ATOM 660 C CA . ALA A 1 89 ? -10.865 -7.960 4.959 1.00 91.88 89 ALA A CA 1
ATOM 661 C C . ALA A 1 89 ? -10.224 -7.160 6.108 1.00 91.88 89 ALA A C 1
ATOM 663 O O . ALA A 1 89 ? -10.935 -6.671 6.984 1.00 91.88 89 ALA A O 1
ATOM 664 N N . ALA A 1 90 ? -8.897 -6.991 6.111 1.00 91.31 90 ALA A N 1
ATOM 665 C CA . ALA A 1 90 ? -8.212 -6.168 7.108 1.00 91.31 90 ALA A CA 1
ATOM 666 C C . ALA A 1 90 ? -8.574 -4.677 6.981 1.00 91.31 90 ALA A C 1
ATOM 668 O O . ALA A 1 90 ? -8.744 -4.006 7.999 1.00 91.31 90 ALA A O 1
ATOM 669 N N . LEU A 1 91 ? -8.731 -4.171 5.752 1.00 91.81 91 LEU A N 1
ATOM 670 C CA . LEU A 1 91 ? -9.122 -2.782 5.486 1.00 91.81 91 LEU A CA 1
ATOM 671 C C . LEU A 1 91 ? -10.592 -2.510 5.818 1.00 91.81 91 LEU A C 1
ATOM 673 O O . LEU A 1 91 ? -10.907 -1.432 6.310 1.00 91.81 91 LEU A O 1
ATOM 677 N N . GLY A 1 92 ? -11.483 -3.479 5.592 1.00 88.81 92 GLY A N 1
ATOM 678 C CA . GLY A 1 92 ? -12.914 -3.355 5.895 1.00 88.81 92 GLY A CA 1
ATOM 679 C C . GLY A 1 92 ? -13.244 -3.217 7.387 1.00 88.81 92 GLY A C 1
ATOM 680 O O . GLY A 1 92 ? -14.370 -2.866 7.722 1.00 88.81 92 GLY A O 1
ATOM 681 N N . ASN A 1 93 ? -12.276 -3.471 8.272 1.00 83.00 93 ASN A N 1
ATOM 682 C CA . ASN A 1 93 ? -12.412 -3.294 9.721 1.00 83.00 93 ASN A CA 1
ATOM 683 C C . ASN A 1 93 ? -11.968 -1.904 10.211 1.00 83.00 93 ASN A C 1
ATOM 685 O O . ASN A 1 93 ? -11.951 -1.666 11.417 1.00 83.00 93 ASN A O 1
ATOM 689 N N . LEU A 1 94 ? -11.568 -1.005 9.307 1.00 84.12 94 LEU A N 1
ATOM 690 C CA . LEU A 1 94 ? -11.271 0.382 9.652 1.00 84.12 94 LEU A CA 1
ATOM 691 C C . LEU A 1 94 ? -12.580 1.155 9.867 1.00 84.12 94 LEU A C 1
ATOM 693 O O . LEU A 1 94 ? -13.432 1.171 8.980 1.00 84.12 94 LEU A O 1
ATOM 697 N N . ASP A 1 95 ? -12.698 1.801 11.030 1.00 67.75 95 ASP A N 1
ATOM 698 C CA . ASP A 1 95 ? -13.791 2.730 11.368 1.00 67.75 95 ASP A CA 1
ATOM 699 C C . ASP A 1 95 ? -13.846 3.959 10.442 1.00 67.75 95 ASP A C 1
ATOM 701 O O . ASP A 1 95 ? -12.752 4.451 10.050 1.00 67.75 95 ASP A O 1
#